Protein AF-A0A522FCH6-F1 (afdb_monomer_lite)

Structure (mmCIF, N/CA/C/O backbone):
data_AF-A0A522FCH6-F1
#
_entry.id   AF-A0A522FCH6-F1
#
loop_
_atom_site.group_PDB
_atom_site.id
_atom_site.type_symbol
_atom_site.label_atom_id
_atom_site.label_alt_id
_atom_site.label_comp_id
_atom_site.label_asym_id
_atom_site.label_entity_id
_atom_site.label_seq_id
_atom_site.pdbx_PDB_ins_code
_atom_site.Cartn_x
_atom_site.Cartn_y
_atom_site.Cartn_z
_atom_site.occupancy
_atom_site.B_iso_or_equiv
_atom_site.auth_seq_id
_atom_site.auth_comp_id
_atom_site.auth_asym_id
_atom_site.auth_atom_id
_atom_site.pdbx_PDB_model_num
ATOM 1 N N . MET A 1 1 ? 0.869 16.257 -0.608 1.00 80.94 1 MET A N 1
ATOM 2 C CA . MET A 1 1 ? 0.230 15.124 -1.314 1.00 80.94 1 MET A CA 1
ATOM 3 C C . MET A 1 1 ? 0.838 13.833 -0.795 1.00 80.94 1 MET A C 1
ATOM 5 O O . MET A 1 1 ? 2.040 13.810 -0.548 1.00 80.94 1 MET A O 1
ATOM 9 N N . MET A 1 2 ? 0.022 12.802 -0.606 1.00 85.75 2 MET A N 1
ATOM 10 C CA . MET A 1 2 ? 0.419 11.512 -0.043 1.00 85.75 2 MET A CA 1
ATOM 11 C C . MET A 1 2 ? -0.141 10.402 -0.926 1.00 85.75 2 MET A C 1
ATOM 13 O O . MET A 1 2 ? -1.255 10.538 -1.430 1.00 85.75 2 MET A O 1
ATOM 17 N N . MET A 1 3 ? 0.637 9.346 -1.132 1.00 89.50 3 MET A N 1
ATOM 18 C CA . MET A 1 3 ? 0.234 8.184 -1.914 1.00 89.50 3 MET A CA 1
ATOM 19 C C . MET A 1 3 ? -0.155 7.063 -0.962 1.00 89.50 3 MET A C 1
ATOM 21 O O . MET A 1 3 ? 0.637 6.694 -0.096 1.00 89.50 3 MET A O 1
ATOM 25 N N . VAL A 1 4 ? -1.359 6.524 -1.136 1.00 90.44 4 VAL A N 1
ATOM 26 C CA . VAL A 1 4 ? -1.852 5.395 -0.348 1.00 90.44 4 VAL A CA 1
ATOM 27 C C . VAL A 1 4 ? -2.082 4.213 -1.277 1.00 90.44 4 VAL A C 1
ATOM 29 O O . VAL A 1 4 ? -2.830 4.333 -2.245 1.00 90.44 4 VAL A O 1
ATOM 32 N N . PHE A 1 5 ? -1.438 3.083 -0.988 1.00 90.31 5 PHE A N 1
ATOM 33 C CA . PHE A 1 5 ? -1.620 1.840 -1.736 1.00 90.31 5 PHE A CA 1
ATOM 34 C C . PHE A 1 5 ? -2.284 0.786 -0.858 1.00 90.31 5 PHE A C 1
ATOM 36 O O . PHE A 1 5 ? -1.810 0.488 0.241 1.00 90.31 5 PHE A O 1
ATOM 43 N N . VAL A 1 6 ? -3.361 0.206 -1.388 1.00 89.00 6 VAL A N 1
ATOM 44 C CA . VAL A 1 6 ? -4.121 -0.884 -0.774 1.00 89.00 6 VAL A CA 1
ATOM 45 C C . VAL A 1 6 ? -4.214 -2.021 -1.778 1.00 89.00 6 VAL A C 1
ATOM 47 O O . VAL A 1 6 ? -4.543 -1.798 -2.943 1.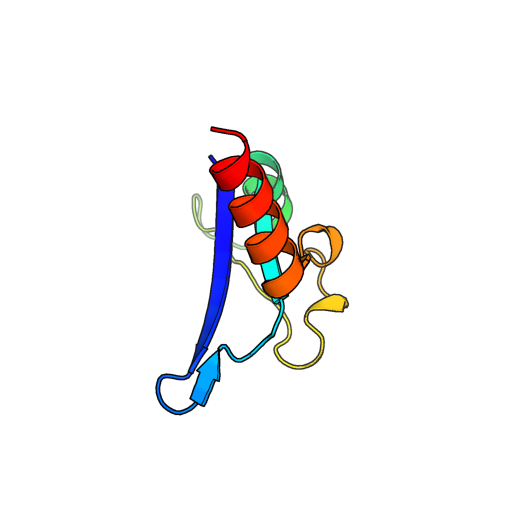00 89.00 6 VAL A O 1
ATOM 50 N N . TYR A 1 7 ? -3.926 -3.236 -1.323 1.00 86.75 7 TYR A N 1
ATOM 51 C CA . TYR A 1 7 ? -4.142 -4.444 -2.106 1.00 86.75 7 TYR A CA 1
ATOM 52 C C . TYR A 1 7 ? -5.453 -5.089 -1.684 1.00 86.75 7 TYR A C 1
ATOM 54 O O . TYR A 1 7 ? -5.632 -5.422 -0.512 1.00 86.75 7 TYR A O 1
ATOM 62 N N . PHE A 1 8 ? -6.338 -5.283 -2.654 1.00 87.94 8 PHE A N 1
ATOM 63 C CA . PHE A 1 8 ? -7.615 -5.945 -2.458 1.00 87.94 8 PHE A CA 1
ATOM 64 C C . PHE A 1 8 ? -7.865 -6.931 -3.600 1.00 87.94 8 PHE A C 1
ATOM 66 O O . PHE A 1 8 ? -7.481 -6.689 -4.746 1.00 87.94 8 PHE A O 1
ATOM 73 N N . ASP A 1 9 ? -8.501 -8.043 -3.267 1.00 90.44 9 ASP A N 1
ATOM 74 C CA . ASP A 1 9 ? -9.113 -8.970 -4.205 1.00 90.44 9 ASP A CA 1
ATOM 75 C C . ASP A 1 9 ? -10.628 -8.745 -4.199 1.00 90.44 9 ASP A C 1
ATOM 77 O O . ASP A 1 9 ? -11.234 -8.486 -3.160 1.00 90.44 9 ASP A O 1
ATOM 81 N N . LEU A 1 10 ? -11.259 -8.835 -5.368 1.00 91.31 10 LEU A N 1
ATOM 82 C CA . LEU A 1 10 ? -12.695 -8.572 -5.503 1.00 91.31 10 LEU A CA 1
ATOM 83 C C . LEU A 1 10 ? -13.573 -9.612 -4.790 1.00 91.31 10 LEU A C 1
ATOM 85 O O . LEU A 1 10 ? -14.734 -9.329 -4.506 1.00 91.31 10 LEU A O 1
ATOM 89 N N . SER A 1 11 ? -13.039 -10.801 -4.517 1.00 93.81 11 SER A N 1
ATOM 90 C CA . SER A 1 11 ? -13.761 -11.915 -3.901 1.00 93.81 11 SER A CA 1
ATOM 91 C C . SER A 1 11 ? -13.550 -11.954 -2.392 1.00 93.81 11 SER A C 1
ATOM 93 O O . SER A 1 11 ? -14.492 -12.217 -1.649 1.00 93.81 11 SER A O 1
ATOM 95 N N . THR A 1 12 ? -12.319 -11.715 -1.931 1.00 89.12 12 THR A N 1
ATOM 96 C CA . THR A 1 12 ? -11.958 -11.827 -0.506 1.00 89.12 12 THR A CA 1
ATOM 97 C C . THR A 1 12 ? -11.809 -10.486 0.208 1.00 89.12 12 THR A C 1
ATOM 99 O O . THR A 1 12 ? -11.703 -10.466 1.431 1.00 89.12 12 THR A O 1
ATOM 102 N N . GLY A 1 13 ? -11.829 -9.369 -0.520 1.00 88.19 13 GLY A N 1
ATOM 103 C CA . GLY A 1 13 ? -11.607 -8.037 0.033 1.00 88.19 13 GLY A CA 1
ATOM 104 C C . GLY A 1 13 ? -10.123 -7.743 0.236 1.00 88.19 13 GLY A C 1
ATOM 105 O O . GLY A 1 13 ? -9.282 -8.108 -0.584 1.00 88.19 13 GLY A O 1
ATOM 106 N N . ASP A 1 14 ? -9.794 -7.049 1.318 1.00 87.94 14 ASP A N 1
ATOM 107 C CA . ASP A 1 14 ? -8.424 -6.642 1.612 1.00 87.94 14 ASP A CA 1
ATOM 108 C C . ASP A 1 14 ? -7.477 -7.840 1.767 1.00 87.94 14 ASP A C 1
ATOM 110 O O . ASP A 1 14 ? -7.734 -8.762 2.536 1.00 87.94 14 ASP A O 1
ATOM 114 N N . LEU A 1 15 ? -6.354 -7.805 1.047 1.00 87.31 15 LEU A N 1
ATOM 115 C CA . LEU A 1 15 ? -5.363 -8.886 1.074 1.00 87.31 15 LEU A CA 1
ATOM 116 C C . LEU A 1 15 ? -4.373 -8.766 2.237 1.00 87.31 15 LEU A C 1
ATOM 118 O O . LEU A 1 15 ? -3.790 -9.768 2.643 1.00 87.31 15 LEU A O 1
ATOM 122 N N . PHE A 1 16 ? -4.178 -7.553 2.760 1.00 86.94 16 PHE A N 1
ATOM 123 C CA . PHE A 1 16 ? -3.282 -7.272 3.882 1.00 86.94 16 PHE A CA 1
ATOM 124 C C . PHE A 1 16 ? -3.949 -6.348 4.897 1.00 86.94 16 PHE A C 1
ATOM 126 O O . PHE A 1 16 ? -4.732 -5.465 4.526 1.00 86.94 16 PHE A O 1
ATOM 133 N N . ASP A 1 17 ? -3.565 -6.503 6.163 1.00 89.88 17 ASP A N 1
ATOM 134 C CA . ASP A 1 17 ? -3.956 -5.607 7.257 1.00 89.88 17 ASP A CA 1
ATOM 135 C C . ASP A 1 17 ? -3.195 -4.275 7.212 1.00 89.88 17 ASP A C 1
ATOM 137 O O . ASP A 1 17 ? -3.615 -3.287 7.815 1.00 89.88 17 ASP A O 1
ATOM 141 N N . GLN A 1 18 ? -2.111 -4.215 6.438 1.00 90.62 18 GLN A N 1
ATOM 142 C CA . GLN A 1 18 ? -1.293 -3.026 6.247 1.00 90.62 18 GLN A CA 1
ATOM 143 C C . GLN A 1 18 ? -1.635 -2.287 4.950 1.00 90.62 18 GLN A C 1
ATOM 145 O O . GLN A 1 18 ? -2.073 -2.869 3.955 1.00 90.62 18 GLN A O 1
ATOM 150 N N . ILE A 1 19 ? -1.370 -0.983 4.944 1.00 91.31 19 ILE A N 1
ATOM 151 C CA . ILE A 1 19 ? -1.340 -0.139 3.745 1.00 91.31 19 ILE A CA 1
ATOM 152 C C . ILE A 1 19 ? 0.020 0.530 3.622 1.00 91.31 19 ILE A C 1
ATOM 154 O O . ILE A 1 19 ? 0.675 0.787 4.629 1.00 91.31 19 ILE A O 1
ATOM 158 N N . PHE A 1 20 ? 0.423 0.878 2.403 1.00 92.69 20 PHE A N 1
ATOM 159 C CA . PHE A 1 20 ? 1.570 1.765 2.214 1.00 92.69 20 PHE A CA 1
ATOM 160 C C . PHE A 1 20 ? 1.091 3.206 2.176 1.00 92.69 20 PHE A C 1
ATOM 162 O O . PHE A 1 20 ? 0.218 3.542 1.377 1.00 92.69 20 PHE A O 1
ATOM 169 N N . CYS A 1 21 ? 1.686 4.051 3.007 1.00 92.88 21 CYS A N 1
ATOM 170 C CA . CYS A 1 21 ? 1.377 5.465 3.116 1.00 92.88 21 CYS A CA 1
ATOM 171 C C . CYS A 1 21 ? 2.658 6.277 2.886 1.00 92.88 21 CYS A C 1
ATOM 173 O O . CYS A 1 21 ? 3.433 6.527 3.806 1.00 92.88 21 CYS A O 1
ATOM 175 N N . ILE A 1 22 ? 2.919 6.640 1.629 1.00 92.31 22 ILE A N 1
ATOM 176 C CA . ILE A 1 22 ? 4.214 7.177 1.194 1.00 92.31 22 ILE A CA 1
ATOM 177 C C . ILE A 1 22 ? 4.063 8.667 0.861 1.00 92.31 22 ILE A C 1
ATOM 179 O O . ILE A 1 22 ? 3.228 9.027 0.018 1.00 92.31 22 ILE A O 1
ATOM 183 N N . PRO A 1 23 ? 4.870 9.564 1.454 1.00 93.69 23 PRO A N 1
ATOM 184 C CA . PRO A 1 23 ? 4.917 10.957 1.031 1.00 93.69 23 PRO A CA 1
ATOM 185 C C . PRO A 1 23 ? 5.297 11.071 -0.451 1.00 93.69 23 PRO A C 1
ATOM 187 O O . PRO A 1 23 ? 6.152 10.340 -0.945 1.00 93.69 23 PRO A O 1
ATOM 190 N N . ALA A 1 24 ? 4.694 12.011 -1.183 1.00 91.75 24 ALA A N 1
ATOM 191 C CA . ALA A 1 24 ? 4.968 12.157 -2.616 1.00 91.75 24 ALA A CA 1
ATOM 192 C C . ALA A 1 24 ? 6.468 12.339 -2.969 1.00 91.75 24 ALA A C 1
ATOM 194 O O . ALA A 1 24 ? 6.905 11.717 -3.939 1.00 91.75 24 ALA A O 1
ATOM 195 N N . PRO A 1 25 ? 7.281 13.115 -2.217 1.00 92.56 25 PRO A N 1
ATOM 196 C CA . PRO A 1 25 ? 8.718 13.224 -2.490 1.00 92.56 25 PRO A CA 1
ATOM 197 C C . PRO A 1 25 ? 9.446 11.880 -2.375 1.00 92.56 25 PRO A C 1
ATOM 199 O O . PRO A 1 25 ? 10.226 11.519 -3.258 1.00 92.56 25 PRO A O 1
ATOM 202 N N . ASP A 1 26 ? 9.143 11.111 -1.328 1.00 93.44 26 ASP A N 1
ATOM 203 C CA . ASP A 1 26 ? 9.716 9.786 -1.106 1.00 93.44 26 ASP A CA 1
ATOM 204 C C . ASP A 1 26 ? 9.277 8.803 -2.178 1.00 93.44 26 ASP A C 1
ATOM 206 O O . ASP A 1 26 ? 10.109 8.095 -2.740 1.00 93.44 26 ASP A O 1
ATOM 210 N N . PHE A 1 27 ? 7.996 8.822 -2.546 1.00 91.38 27 PHE A N 1
ATOM 211 C CA . PHE A 1 27 ? 7.483 7.998 -3.629 1.00 91.38 27 PHE A CA 1
ATOM 212 C C . PHE A 1 27 ? 8.235 8.267 -4.936 1.00 91.38 27 PHE A C 1
ATOM 214 O O . PHE A 1 27 ? 8.705 7.327 -5.575 1.00 91.38 27 PHE A O 1
ATOM 221 N N . LEU A 1 28 ? 8.407 9.537 -5.317 1.00 89.56 28 LEU A N 1
ATOM 222 C CA . LEU A 1 28 ? 9.117 9.916 -6.542 1.00 89.56 28 LEU A CA 1
ATOM 223 C C . LEU A 1 28 ? 10.579 9.469 -6.531 1.00 89.56 28 LEU A C 1
ATOM 225 O O . LEU A 1 28 ? 11.071 9.016 -7.563 1.00 89.56 28 LEU A O 1
ATOM 229 N N . ARG A 1 29 ? 11.247 9.568 -5.377 1.00 89.94 29 ARG A N 1
ATOM 230 C CA . ARG A 1 29 ? 12.628 9.115 -5.178 1.00 89.94 29 ARG A CA 1
ATOM 231 C C . ARG A 1 29 ? 12.743 7.592 -5.261 1.00 89.94 29 ARG A C 1
ATOM 233 O O . ARG A 1 29 ? 13.590 7.079 -5.980 1.00 89.94 29 ARG A O 1
ATOM 240 N N . LEU A 1 30 ? 11.876 6.865 -4.561 1.00 89.88 30 LEU A N 1
ATOM 241 C CA . LEU A 1 30 ? 11.938 5.405 -4.429 1.00 89.88 30 LEU A CA 1
ATOM 242 C C . LEU A 1 30 ? 11.439 4.664 -5.675 1.00 89.88 30 LEU A C 1
ATOM 244 O O . LEU A 1 30 ? 11.806 3.510 -5.894 1.00 89.88 30 LEU A O 1
ATOM 248 N N . THR A 1 31 ? 10.581 5.284 -6.483 1.00 88.81 31 THR A N 1
ATOM 249 C CA . THR A 1 31 ? 10.060 4.702 -7.735 1.00 88.81 31 THR A CA 1
ATOM 250 C C . THR A 1 31 ? 10.786 5.202 -8.980 1.00 88.81 31 THR A C 1
ATOM 252 O O . THR A 1 31 ? 10.415 4.829 -10.096 1.00 88.81 31 THR A O 1
ATOM 255 N N . HIS A 1 32 ? 11.822 6.028 -8.804 1.00 83.88 32 HIS A N 1
ATOM 256 C CA . HIS A 1 32 ? 12.714 6.408 -9.886 1.00 83.88 32 HIS A CA 1
ATO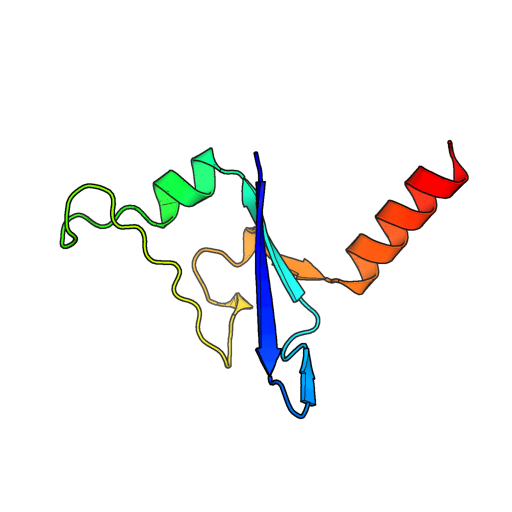M 257 C C . HIS A 1 32 ? 13.438 5.163 -10.412 1.00 83.88 32 HIS A C 1
ATOM 259 O O . HIS A 1 32 ? 13.988 4.380 -9.638 1.00 83.88 32 HIS A O 1
ATOM 265 N N . ASN A 1 33 ? 13.391 4.956 -11.724 1.00 75.19 33 ASN A N 1
ATOM 266 C CA . ASN A 1 33 ? 14.081 3.865 -12.395 1.00 75.19 33 ASN A CA 1
ATOM 267 C C . ASN A 1 33 ? 14.661 4.407 -13.705 1.00 75.19 33 ASN A C 1
ATOM 269 O O . ASN A 1 33 ? 13.909 4.940 -14.523 1.00 75.19 33 ASN A O 1
ATOM 273 N N . GLU A 1 34 ? 15.979 4.297 -13.866 1.00 66.12 34 GLU A N 1
ATOM 274 C CA . GLU A 1 34 ? 16.720 4.815 -15.023 1.00 66.12 34 GLU A CA 1
ATOM 275 C C . GLU A 1 34 ? 16.393 4.042 -16.312 1.00 66.12 34 GLU A C 1
ATOM 277 O O . GLU A 1 34 ? 16.433 4.610 -17.400 1.00 66.12 34 GLU A O 1
ATOM 282 N N . ASP A 1 35 ? 15.955 2.785 -16.190 1.00 78.06 35 ASP A N 1
ATOM 283 C CA . ASP A 1 35 ? 15.646 1.901 -17.320 1.00 78.06 35 ASP A CA 1
ATOM 284 C C . ASP A 1 35 ? 14.217 2.084 -17.876 1.00 78.06 35 ASP A C 1
ATOM 286 O O . ASP A 1 35 ? 13.748 1.296 -18.706 1.00 78.06 35 ASP A O 1
ATOM 290 N N . LYS A 1 36 ? 13.463 3.077 -17.385 1.00 76.25 36 LYS A N 1
ATOM 291 C CA . LYS A 1 36 ? 12.054 3.311 -17.751 1.00 76.25 36 LYS A CA 1
ATOM 292 C C . LYS A 1 36 ? 11.873 4.586 -18.560 1.00 76.25 36 LYS A C 1
ATOM 294 O O . LYS A 1 36 ? 12.705 5.491 -18.544 1.00 76.25 36 LYS A O 1
ATOM 299 N N . LYS A 1 37 ? 10.755 4.665 -19.292 1.00 83.62 37 LYS A N 1
ATOM 300 C CA . LYS A 1 37 ? 10.460 5.852 -20.100 1.00 83.62 37 LYS A CA 1
ATOM 301 C C . LYS A 1 37 ? 10.337 7.088 -19.200 1.00 83.62 37 LYS A C 1
ATOM 303 O O . LYS A 1 37 ? 9.854 6.976 -18.067 1.00 83.62 37 LYS A O 1
ATOM 308 N N . PRO A 1 38 ? 10.705 8.281 -19.700 1.00 79.38 38 PRO A N 1
ATOM 309 C CA . PRO A 1 38 ? 10.515 9.521 -18.962 1.00 79.38 38 PRO A CA 1
ATOM 310 C C . PRO A 1 38 ? 9.072 9.660 -18.455 1.00 79.38 38 PRO A C 1
ATOM 312 O O . PRO A 1 38 ? 8.122 9.559 -19.226 1.00 79.38 38 PRO A O 1
ATOM 315 N N . GLY A 1 39 ? 8.919 9.877 -17.147 1.00 77.56 39 GLY A N 1
ATOM 316 C CA . GLY A 1 39 ? 7.616 10.039 -16.485 1.00 77.56 39 GLY A CA 1
ATOM 317 C C . GLY A 1 39 ? 6.978 8.752 -15.951 1.00 77.56 39 GLY A C 1
ATOM 318 O O . GLY A 1 39 ? 6.097 8.842 -15.100 1.00 77.56 39 GLY A O 1
ATOM 319 N N . GLU A 1 40 ? 7.448 7.566 -16.345 1.00 84.00 40 GLU A N 1
ATOM 320 C CA . GLU A 1 40 ? 6.966 6.315 -15.755 1.00 84.00 40 GLU A CA 1
ATOM 321 C C . GLU A 1 40 ? 7.521 6.135 -14.338 1.00 84.00 40 GLU A C 1
ATOM 323 O O . GLU A 1 40 ? 8.673 6.464 -14.035 1.00 84.00 40 GLU A O 1
ATOM 328 N N . ARG A 1 41 ? 6.674 5.622 -13.446 1.00 83.69 41 ARG A N 1
ATOM 329 C CA . ARG A 1 41 ? 7.020 5.249 -12.073 1.00 83.69 41 ARG A CA 1
ATOM 330 C C . ARG A 1 41 ? 6.410 3.889 -11.793 1.00 83.69 41 ARG A C 1
ATOM 332 O O . ARG A 1 41 ? 5.267 3.640 -12.169 1.00 83.69 41 ARG A O 1
ATOM 339 N N . VAL A 1 42 ? 7.172 3.015 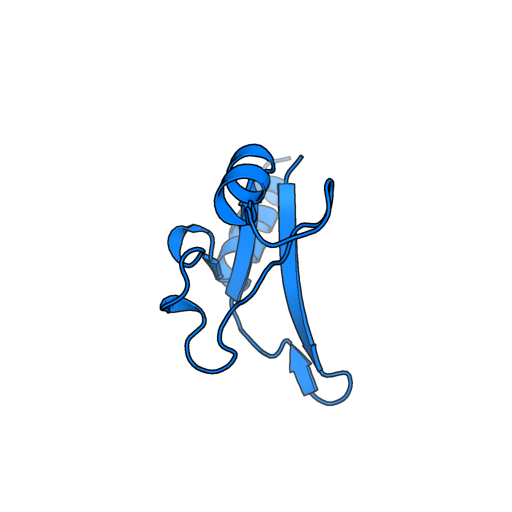-11.143 1.00 85.31 42 VAL A N 1
ATOM 340 C CA . VAL A 1 42 ? 6.724 1.658 -10.821 1.00 85.31 42 VAL A CA 1
ATOM 341 C C . VAL A 1 42 ? 6.800 1.449 -9.319 1.00 85.31 42 VAL A C 1
ATOM 343 O O . VAL A 1 42 ? 7.841 1.674 -8.702 1.00 85.31 42 VAL A O 1
ATOM 346 N N . PHE A 1 43 ? 5.686 1.003 -8.751 1.00 87.44 43 PHE A N 1
ATOM 347 C CA . PHE A 1 43 ? 5.576 0.564 -7.370 1.00 87.44 43 PHE A CA 1
ATOM 348 C C . PHE A 1 43 ? 5.488 -0.966 -7.356 1.00 87.44 43 PHE A C 1
ATOM 350 O O . PHE A 1 43 ? 4.515 -1.530 -7.853 1.00 87.44 43 PHE A O 1
ATOM 357 N N . THR A 1 44 ? 6.517 -1.630 -6.826 1.00 86.56 44 THR A N 1
ATOM 358 C CA . THR A 1 44 ? 6.604 -3.099 -6.801 1.00 86.56 44 THR A CA 1
ATOM 359 C C . THR A 1 44 ? 6.839 -3.589 -5.383 1.00 86.56 44 THR A C 1
ATOM 361 O O . THR A 1 44 ? 7.865 -3.274 -4.782 1.00 86.56 44 THR A O 1
ATOM 364 N N . VAL A 1 45 ? 5.925 -4.415 -4.879 1.00 85.81 45 VAL A N 1
ATOM 365 C CA . VAL A 1 45 ? 6.030 -5.078 -3.574 1.00 85.81 45 VAL A CA 1
ATOM 366 C C . VAL A 1 45 ? 5.732 -6.565 -3.718 1.00 85.81 45 VAL A C 1
ATOM 368 O O . VAL A 1 45 ? 4.938 -6.977 -4.564 1.00 85.81 45 VAL A O 1
ATOM 371 N N . GLY A 1 46 ? 6.400 -7.386 -2.910 1.00 81.94 46 GLY A N 1
ATOM 372 C CA . GLY A 1 46 ? 6.130 -8.818 -2.869 1.00 81.94 46 GLY A CA 1
ATOM 373 C C . GLY A 1 46 ? 4.835 -9.093 -2.111 1.00 81.94 46 GLY A C 1
ATOM 374 O O . GLY A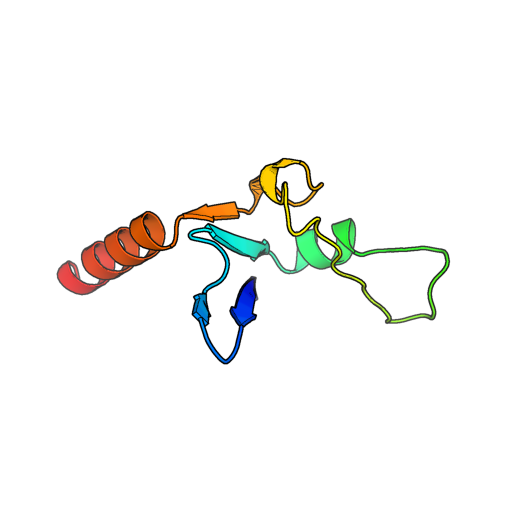 1 46 ? 4.706 -8.688 -0.963 1.00 81.94 46 GLY A O 1
ATOM 375 N N . LEU A 1 47 ? 3.904 -9.835 -2.716 1.00 79.38 47 LEU A N 1
ATOM 376 C CA . LEU A 1 47 ? 2.611 -10.157 -2.092 1.00 79.38 47 LEU A CA 1
ATOM 377 C C . LEU A 1 47 ? 2.733 -11.060 -0.851 1.00 79.38 47 LEU A C 1
ATOM 379 O O . LEU A 1 47 ? 1.813 -11.133 -0.057 1.00 79.38 47 LEU A O 1
ATOM 383 N N . LYS A 1 48 ? 3.835 -11.794 -0.678 1.00 82.12 48 LYS A N 1
ATOM 384 C CA . LYS A 1 48 ? 4.009 -12.675 0.494 1.00 82.12 48 LYS A CA 1
ATOM 385 C C . LYS A 1 48 ? 4.747 -12.008 1.653 1.00 82.12 48 LYS A C 1
ATOM 387 O O . LYS A 1 48 ? 4.505 -12.367 2.797 1.00 82.12 48 LYS A O 1
ATOM 392 N N . HIS A 1 49 ? 5.641 -11.073 1.338 1.00 85.44 49 HIS A N 1
ATOM 393 C CA . HIS A 1 49 ? 6.527 -10.408 2.298 1.00 85.44 49 HIS A CA 1
ATOM 394 C C . HIS A 1 49 ? 6.632 -8.908 1.967 1.00 85.44 49 HIS A C 1
ATOM 396 O O . HIS A 1 49 ? 7.684 -8.441 1.515 1.00 85.44 49 HIS A O 1
ATOM 402 N N . PRO A 1 50 ? 5.526 -8.148 2.087 1.00 84.56 50 PRO A N 1
ATOM 403 C CA . PRO A 1 50 ? 5.522 -6.710 1.805 1.00 84.56 50 PRO A CA 1
ATOM 404 C C . PRO A 1 50 ? 6.448 -5.920 2.750 1.00 84.56 50 PRO A C 1
ATOM 406 O O . PRO A 1 50 ? 7.019 -4.904 2.345 1.00 84.56 50 PRO A O 1
ATOM 409 N N . ASP A 1 51 ? 6.663 -6.443 3.957 1.00 85.94 51 ASP A N 1
ATOM 410 C CA . ASP A 1 51 ? 7.571 -5.970 5.008 1.00 85.94 51 ASP A CA 1
ATOM 411 C C . ASP A 1 51 ? 9.058 -6.037 4.625 1.00 85.94 51 ASP A C 1
ATOM 413 O O . ASP A 1 51 ? 9.884 -5.335 5.198 1.00 85.94 51 ASP A O 1
ATOM 417 N N . GLN A 1 52 ? 9.412 -6.847 3.627 1.00 90.25 52 GLN A N 1
ATOM 418 C CA . GLN A 1 52 ? 10.780 -6.933 3.105 1.00 90.25 52 GLN A CA 1
ATOM 419 C C . GLN A 1 52 ? 11.022 -5.985 1.925 1.00 90.25 52 GLN A C 1
ATOM 421 O O . GLN A 1 52 ? 12.110 -5.957 1.347 1.00 90.25 52 GLN A O 1
ATOM 426 N N . SER A 1 53 ? 10.007 -5.217 1.519 1.00 89.75 53 SER A N 1
ATOM 427 C CA . SER A 1 53 ? 10.156 -4.247 0.441 1.00 89.75 53 SER A CA 1
ATOM 428 C C . SER A 1 53 ? 10.913 -3.002 0.904 1.00 89.75 53 SER A C 1
ATOM 430 O O . SER A 1 53 ? 10.898 -2.622 2.071 1.00 89.75 53 SER A O 1
ATOM 432 N N . LYS A 1 54 ? 11.485 -2.268 -0.053 1.00 89.81 54 LYS A N 1
ATOM 433 C CA . LYS A 1 54 ? 12.080 -0.942 0.192 1.00 89.81 54 LYS A CA 1
ATOM 434 C C . LYS A 1 54 ? 11.077 0.130 0.649 1.00 89.81 54 LYS A C 1
ATOM 436 O O . LYS A 1 54 ? 11.466 1.273 0.844 1.00 89.81 54 LYS A O 1
ATOM 441 N N . TYR A 1 55 ? 9.793 -0.216 0.742 1.00 91.69 55 TYR A N 1
ATOM 442 C CA . TYR A 1 55 ? 8.726 0.668 1.198 1.00 91.69 55 TYR A CA 1
ATOM 443 C C . TYR A 1 55 ? 8.220 0.295 2.598 1.00 91.69 55 TYR A C 1
ATOM 445 O O . TYR A 1 55 ? 7.257 0.898 3.062 1.00 91.69 55 TYR A O 1
ATOM 453 N N . ALA A 1 56 ? 8.830 -0.696 3.256 1.00 91.88 56 ALA A N 1
ATOM 454 C CA . ALA A 1 56 ? 8.361 -1.244 4.525 1.00 91.88 56 ALA A CA 1
ATOM 455 C C . ALA A 1 56 ? 8.233 -0.195 5.639 1.00 91.88 56 ALA A C 1
ATOM 457 O O . ALA A 1 56 ? 7.285 -0.239 6.414 1.00 91.88 56 ALA A O 1
ATOM 458 N N . GLU A 1 57 ? 9.125 0.798 5.677 1.00 93.38 57 GLU A N 1
ATOM 459 C CA . GLU A 1 57 ? 9.065 1.900 6.652 1.00 93.38 57 GLU A CA 1
ATOM 460 C C . GLU A 1 57 ? 7.803 2.774 6.519 1.00 93.38 57 GLU A C 1
ATOM 462 O O . GLU A 1 57 ? 7.418 3.461 7.460 1.00 93.38 57 GLU A O 1
ATOM 467 N N . PHE A 1 58 ? 7.146 2.732 5.357 1.00 93.00 58 PHE A N 1
ATOM 468 C CA . PHE A 1 58 ? 5.916 3.466 5.073 1.00 93.00 58 PHE A CA 1
ATOM 469 C C . PHE A 1 58 ? 4.662 2.603 5.260 1.00 93.00 58 PHE A C 1
ATOM 471 O O . PHE A 1 58 ? 3.565 3.032 4.891 1.00 93.00 58 PHE A O 1
ATOM 478 N N . MET A 1 59 ? 4.801 1.374 5.766 1.00 92.88 59 MET A N 1
ATOM 479 C CA . MET A 1 59 ? 3.660 0.518 6.067 1.00 92.88 59 MET A CA 1
ATOM 480 C C . MET A 1 59 ? 2.985 0.966 7.359 1.00 92.88 59 MET A C 1
ATOM 482 O O . MET A 1 59 ? 3.635 1.193 8.375 1.00 92.88 59 MET A O 1
ATOM 486 N N . ILE A 1 60 ? 1.661 1.070 7.314 1.00 92.25 60 ILE A N 1
ATOM 487 C CA . ILE A 1 60 ? 0.829 1.410 8.466 1.00 92.25 60 ILE A CA 1
ATOM 488 C C . ILE A 1 60 ? -0.240 0.332 8.613 1.00 92.25 60 ILE A C 1
ATOM 490 O O . ILE A 1 60 ? -0.930 0.001 7.647 1.00 92.25 60 ILE A O 1
ATOM 494 N N . GLU A 1 61 ? -0.399 -0.190 9.826 1.00 92.12 61 GLU A N 1
ATOM 495 C CA . GLU A 1 61 ? -1.504 -1.079 10.182 1.00 92.12 61 GLU A CA 1
ATOM 496 C C . GLU A 1 61 ? -2.839 -0.328 10.066 1.00 92.12 61 GLU A C 1
ATOM 498 O O . GLU A 1 61 ? -3.046 0.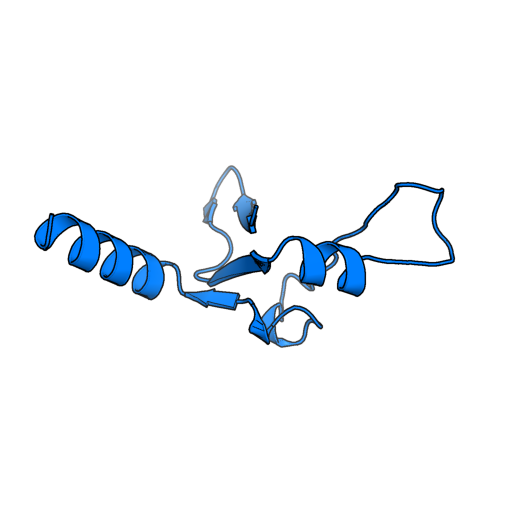705 10.712 1.00 92.12 61 GLU A O 1
ATOM 503 N N . LYS A 1 62 ? -3.786 -0.849 9.274 1.00 90.44 62 LYS A N 1
ATOM 504 C CA . LYS A 1 62 ? -5.096 -0.208 9.040 1.00 90.44 62 LYS A CA 1
ATOM 505 C C . LYS A 1 62 ? -5.840 0.061 10.335 1.00 90.44 62 LYS A C 1
ATOM 507 O O . LYS A 1 62 ? -6.462 1.110 10.485 1.00 90.44 62 LYS A O 1
ATOM 512 N N . ARG A 1 63 ? -5.764 -0.876 11.280 1.00 89.12 63 ARG A N 1
ATOM 513 C CA . ARG A 1 63 ? -6.418 -0.747 12.582 1.00 89.12 63 ARG A CA 1
ATOM 514 C C . ARG A 1 63 ? -5.836 0.404 13.397 1.00 89.12 63 ARG A C 1
ATOM 516 O O . ARG A 1 63 ? -6.591 1.158 14.001 1.00 89.12 63 ARG A O 1
ATOM 523 N N . GLU A 1 64 ? -4.514 0.556 13.399 1.00 87.62 64 GLU A N 1
ATOM 524 C CA . GLU A 1 64 ? -3.859 1.669 14.088 1.00 87.62 64 GLU A CA 1
ATOM 525 C C . GLU A 1 64 ? -4.241 3.004 13.442 1.00 87.62 64 GLU A C 1
ATOM 527 O O . GLU A 1 64 ? -4.588 3.955 14.144 1.00 87.62 64 GLU A O 1
ATOM 532 N N . LEU A 1 65 ? -4.253 3.059 12.108 1.00 86.50 65 LEU A N 1
ATOM 533 C CA . LEU A 1 65 ? -4.682 4.245 11.377 1.00 86.50 65 LEU A CA 1
ATOM 534 C C . LEU A 1 65 ? -6.135 4.618 11.693 1.00 86.50 65 LEU A C 1
ATOM 536 O O . LEU A 1 65 ? -6.413 5.779 11.989 1.00 86.50 65 LEU A O 1
ATOM 540 N N . ALA A 1 66 ? -7.049 3.647 11.658 1.00 86.44 66 ALA A N 1
ATOM 541 C CA . ALA A 1 66 ? -8.458 3.863 11.969 1.00 86.44 66 ALA A CA 1
ATOM 542 C C . ALA A 1 66 ? -8.635 4.425 13.386 1.00 86.44 66 ALA A C 1
ATOM 544 O O . ALA A 1 66 ? -9.339 5.416 13.564 1.00 86.44 66 ALA A O 1
ATOM 545 N N . ASN A 1 67 ? -7.932 3.858 14.371 1.00 88.75 67 ASN A N 1
ATOM 546 C CA . ASN A 1 67 ? -7.968 4.347 15.748 1.00 88.75 67 ASN A CA 1
ATOM 547 C C . ASN A 1 67 ? -7.471 5.796 15.851 1.00 88.75 67 ASN A C 1
ATOM 549 O O . ASN A 1 67 ? -8.143 6.626 16.454 1.00 88.75 67 ASN A O 1
ATOM 553 N N . ARG A 1 68 ? -6.342 6.130 15.211 1.00 86.06 68 ARG A N 1
ATOM 554 C CA . ARG A 1 68 ? -5.811 7.505 15.209 1.00 86.06 68 ARG A CA 1
ATOM 555 C C . ARG A 1 68 ? -6.774 8.498 14.555 1.00 86.06 68 ARG A C 1
ATOM 557 O O . ARG A 1 68 ? -6.884 9.626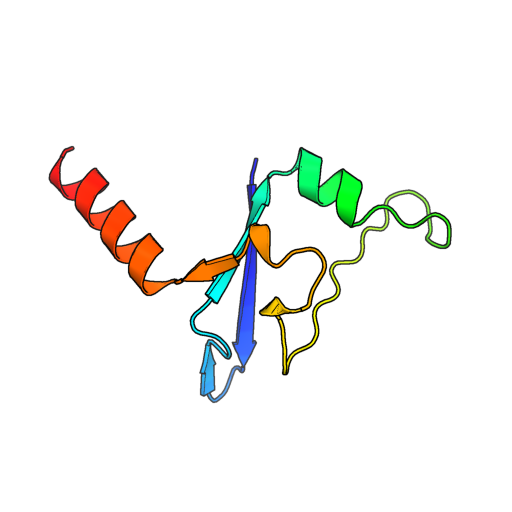 15.021 1.00 86.06 68 ARG A O 1
ATOM 564 N N . ILE A 1 69 ? -7.470 8.102 13.487 1.00 86.56 69 ILE A N 1
ATOM 565 C CA . ILE A 1 69 ? -8.482 8.949 12.837 1.00 86.56 69 ILE A CA 1
ATOM 566 C C . ILE A 1 69 ? -9.660 9.190 13.781 1.00 86.56 69 ILE A C 1
ATOM 568 O O . ILE A 1 69 ? -10.061 10.339 13.948 1.00 86.56 69 ILE A O 1
ATOM 572 N N . ILE A 1 70 ? -10.173 8.139 14.428 1.00 91.25 70 ILE A N 1
ATOM 573 C CA . ILE A 1 70 ? -11.263 8.250 15.407 1.00 91.25 70 ILE A CA 1
ATOM 574 C C . ILE A 1 70 ? -10.859 9.189 16.547 1.00 91.25 70 ILE A C 1
ATOM 576 O O . ILE A 1 70 ? -11.595 10.117 16.853 1.00 91.25 70 ILE A O 1
ATOM 580 N N . GLU A 1 71 ? -9.653 9.041 17.100 1.00 92.06 71 GLU A N 1
ATOM 581 C CA . GLU A 1 71 ? -9.152 9.929 18.158 1.00 92.06 71 GLU A CA 1
ATOM 582 C C . GLU A 1 71 ? -9.076 11.403 17.742 1.00 92.06 71 GLU A C 1
ATOM 584 O O . GLU A 1 71 ? -9.237 12.287 18.583 1.00 92.06 71 GLU A O 1
ATOM 589 N N . ILE A 1 72 ? -8.767 11.687 16.474 1.00 89.31 72 ILE A N 1
ATOM 590 C CA . ILE A 1 72 ? -8.761 13.056 15.945 1.00 89.31 72 ILE A CA 1
ATOM 591 C C . ILE A 1 72 ? -10.197 13.557 15.799 1.00 89.31 72 ILE A C 1
ATOM 593 O O . ILE A 1 72 ? -10.475 14.690 16.175 1.00 89.31 72 ILE A O 1
ATOM 597 N N . MET A 1 73 ? -11.098 12.721 15.279 1.00 89.19 73 MET A N 1
ATOM 598 C CA . MET A 1 73 ? -12.509 13.063 15.098 1.00 89.19 73 MET A CA 1
ATOM 599 C C . MET A 1 73 ? -13.227 13.314 16.425 1.00 89.19 73 MET A C 1
ATOM 601 O O . MET A 1 73 ? -14.004 14.254 16.503 1.00 89.19 73 MET A O 1
ATOM 605 N N . ASP A 1 74 ? -12.925 12.542 17.467 1.00 89.56 74 ASP A N 1
ATOM 606 C CA . ASP A 1 74 ? -13.504 12.714 18.807 1.00 89.56 74 ASP A CA 1
ATOM 607 C C . ASP A 1 74 ? -12.993 13.979 19.525 1.00 89.56 74 ASP A C 1
ATOM 609 O O . ASP A 1 74 ? -13.578 14.416 20.516 1.00 89.56 74 ASP A O 1
ATOM 613 N N . LYS A 1 75 ? -11.881 14.562 19.057 1.00 80.81 75 LYS A N 1
ATOM 614 C CA . LYS A 1 75 ? -11.292 15.803 19.592 1.00 80.81 75 LYS A CA 1
ATOM 615 C C . LYS A 1 75 ? -11.730 17.065 18.836 1.00 80.81 75 LYS A C 1
ATOM 617 O O . LYS A 1 75 ? -11.330 18.156 19.251 1.00 80.81 75 LYS A O 1
ATOM 622 N N . LEU A 1 76 ? -12.471 16.922 17.736 1.00 65.69 76 LEU A N 1
ATOM 623 C CA . LEU A 1 76 ? -12.997 18.013 16.904 1.00 65.69 76 LEU A CA 1
ATOM 624 C C . LEU A 1 76 ? -14.427 18.380 17.312 1.00 65.69 76 LEU A C 1
ATOM 626 O O . LEU A 1 76 ? -14.728 19.593 17.257 1.00 65.69 76 LEU A O 1
#

pLDDT: mean 87.3, std 5.57, range [65.69, 93.81]

Secondary structure (DSSP, 8-state):
-EEEE--EETTTEES-SEEEEEEHHHHHHHT--TTS-TT-------SS-GGGSTTGGGEEEHHHHHHHHHHHHTT-

Foldseek 3Di:
DWDKDFDADPVGGGLDQKIFIGDPVRQCVVQDDPPDDPPDGDDDADSVCNCPDPRNVRIDGNVVVVVVVVVVVVVD

Radius of gyration: 14.72 Å; chains: 1; bounding box: 30×31×40 Å

Sequence (76 aa):
MMMVFVYFDLSTGDLFDQIFCIPAPDFLRLTHNEDKKPGERVFTVGLKHPDQSKYAEFMIEKRELANRIIEIMDKL